Protein AF-A0A941P6P6-F1 (afdb_monomer_lite)

Structure (mmCIF, N/CA/C/O backbone):
data_AF-A0A941P6P6-F1
#
_entry.id   AF-A0A941P6P6-F1
#
loop_
_atom_site.group_PDB
_atom_site.id
_atom_site.type_symbol
_atom_site.label_atom_id
_atom_site.label_alt_id
_atom_site.label_comp_id
_atom_site.label_asym_id
_atom_site.label_entity_id
_atom_site.label_seq_id
_atom_site.pdbx_PDB_ins_code
_atom_site.Cartn_x
_atom_site.Cartn_y
_atom_site.Cartn_z
_atom_site.occupancy
_atom_site.B_iso_or_equiv
_atom_site.auth_seq_id
_atom_site.auth_comp_id
_atom_site.auth_asym_id
_atom_site.auth_atom_id
_atom_site.pdbx_PDB_model_num
ATOM 1 N N . GLY A 1 1 ? -7.134 -2.622 6.571 1.00 90.62 1 GLY A N 1
ATOM 2 C CA . GLY A 1 1 ? -7.053 -2.397 5.114 1.00 90.62 1 GLY A CA 1
ATOM 3 C C . GLY A 1 1 ? -6.009 -3.316 4.513 1.00 90.62 1 GLY A C 1
ATOM 4 O O . GLY A 1 1 ? -5.502 -4.190 5.210 1.00 90.62 1 GLY A O 1
ATOM 5 N N . VAL A 1 2 ? -5.675 -3.105 3.247 1.00 94.00 2 VAL A N 1
ATOM 6 C CA . VAL A 1 2 ? -4.710 -3.901 2.485 1.00 94.00 2 VAL A CA 1
ATOM 7 C C . VAL A 1 2 ? -3.628 -2.984 1.916 1.00 94.00 2 VAL A C 1
ATOM 9 O O . VAL A 1 2 ? -3.941 -1.900 1.432 1.00 94.00 2 VAL A O 1
ATOM 12 N N . ALA A 1 3 ? -2.370 -3.415 1.957 1.00 94.94 3 ALA A N 1
ATOM 13 C CA . ALA A 1 3 ? -1.261 -2.761 1.272 1.00 94.94 3 ALA A CA 1
ATOM 14 C C . ALA A 1 3 ? -0.724 -3.674 0.163 1.00 94.94 3 ALA A C 1
ATOM 16 O O . ALA A 1 3 ? -0.261 -4.788 0.423 1.00 94.94 3 ALA A O 1
ATOM 17 N N . PHE A 1 4 ? -0.770 -3.186 -1.073 1.00 95.19 4 PHE A N 1
ATOM 18 C CA . PHE A 1 4 ? -0.190 -3.841 -2.235 1.00 95.19 4 PHE A CA 1
ATOM 19 C C . PHE A 1 4 ? 1.178 -3.239 -2.553 1.00 95.19 4 PHE A C 1
ATOM 21 O O . PHE A 1 4 ? 1.288 -2.041 -2.802 1.00 95.19 4 PHE A O 1
ATOM 28 N N . PHE A 1 5 ? 2.207 -4.079 -2.588 1.00 95.69 5 PHE A N 1
ATOM 29 C CA . PHE A 1 5 ? 3.571 -3.730 -2.977 1.00 95.69 5 PHE A CA 1
ATOM 30 C C . PHE A 1 5 ? 3.807 -4.205 -4.403 1.00 95.69 5 PHE A C 1
ATOM 32 O O . PHE A 1 5 ? 3.701 -5.402 -4.678 1.00 95.69 5 PHE A O 1
ATOM 39 N N . VAL A 1 6 ? 4.088 -3.279 -5.313 1.00 95.44 6 VAL A N 1
ATOM 40 C CA . VAL A 1 6 ? 4.122 -3.570 -6.746 1.00 95.44 6 VAL A CA 1
ATOM 41 C C . VAL A 1 6 ? 5.555 -3.749 -7.235 1.00 95.44 6 VAL A C 1
ATOM 43 O O . VAL A 1 6 ? 6.384 -2.858 -7.086 1.00 95.44 6 VAL A O 1
ATOM 46 N N . GLY A 1 7 ? 5.823 -4.898 -7.852 1.00 93.12 7 GLY A N 1
ATOM 47 C CA . GLY A 1 7 ? 7.110 -5.279 -8.418 1.00 93.12 7 GLY A CA 1
ATOM 48 C C . GLY A 1 7 ? 8.173 -5.501 -7.345 1.00 93.12 7 GLY A C 1
ATOM 49 O O . GLY A 1 7 ? 8.108 -6.486 -6.607 1.00 93.12 7 GLY A O 1
ATOM 50 N N . THR A 1 8 ? 9.164 -4.616 -7.282 1.00 86.75 8 THR A N 1
ATOM 51 C CA . THR A 1 8 ? 10.347 -4.781 -6.433 1.00 86.75 8 THR A CA 1
ATOM 52 C C . THR A 1 8 ? 9.986 -4.716 -4.940 1.00 86.75 8 THR A C 1
ATOM 54 O O . THR A 1 8 ? 9.508 -3.683 -4.460 1.00 86.75 8 THR A O 1
ATOM 57 N N . PRO A 1 9 ? 10.225 -5.789 -4.163 1.00 74.25 9 PRO A N 1
ATOM 58 C CA . PRO A 1 9 ? 9.870 -5.827 -2.751 1.00 74.25 9 PRO A CA 1
ATOM 59 C C . PRO A 1 9 ? 10.761 -4.896 -1.919 1.00 74.25 9 PRO A C 1
ATOM 61 O O . PRO A 1 9 ? 11.984 -4.890 -2.053 1.00 74.25 9 PRO A O 1
ATOM 64 N N . ARG A 1 10 ? 10.137 -4.140 -1.010 1.00 86.00 10 ARG A N 1
ATOM 65 C CA . ARG A 1 10 ? 10.803 -3.251 -0.049 1.00 86.00 10 ARG A CA 1
ATOM 66 C C . ARG A 1 10 ? 10.463 -3.651 1.384 1.00 86.00 10 ARG A C 1
ATOM 68 O O . ARG A 1 10 ? 9.393 -3.320 1.894 1.00 86.00 10 ARG A O 1
ATOM 75 N N . SER A 1 11 ? 11.361 -4.410 2.009 1.00 89.81 11 SER A N 1
ATOM 76 C CA . SER A 1 11 ? 11.147 -5.029 3.325 1.00 89.81 11 SER A CA 1
ATOM 77 C C . SER A 1 11 ? 10.927 -4.010 4.447 1.00 89.81 11 SER A C 1
ATOM 79 O O . SER A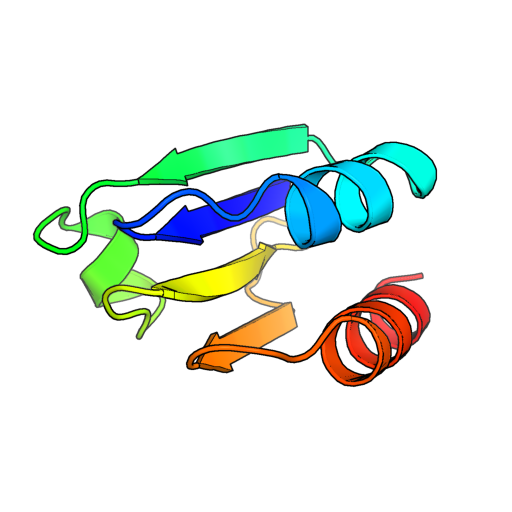 1 11 ? 10.134 -4.256 5.351 1.00 89.81 11 SER A O 1
ATOM 81 N N . ASP A 1 12 ? 11.591 -2.857 4.374 1.00 93.25 12 ASP A N 1
ATOM 82 C CA . ASP A 1 12 ? 11.424 -1.722 5.288 1.00 93.25 12 ASP A CA 1
ATOM 83 C C . ASP A 1 12 ? 9.979 -1.203 5.293 1.00 93.25 12 ASP A C 1
ATOM 85 O O . ASP A 1 12 ? 9.343 -1.097 6.342 1.00 93.25 12 ASP A O 1
ATOM 89 N N . LEU A 1 13 ? 9.424 -0.970 4.106 1.00 94.38 13 LEU A N 1
ATOM 90 C CA . LEU A 1 13 ? 8.057 -0.483 3.938 1.00 94.38 13 LEU A CA 1
ATOM 91 C C . LEU A 1 13 ? 7.006 -1.539 4.316 1.00 94.38 13 LEU A C 1
ATOM 93 O O . LEU A 1 13 ? 5.966 -1.217 4.891 1.00 94.38 13 LEU A O 1
ATOM 97 N N . GLN A 1 14 ? 7.282 -2.815 4.034 1.00 94.12 14 GLN A N 1
ATOM 98 C CA . GLN A 1 14 ? 6.417 -3.923 4.449 1.00 94.12 14 GLN A CA 1
ATOM 99 C C . GLN A 1 14 ? 6.346 -4.049 5.973 1.00 94.12 14 GLN A C 1
ATOM 101 O O . GLN A 1 14 ? 5.263 -4.278 6.511 1.00 94.12 14 GLN A O 1
ATOM 106 N N . MET A 1 15 ? 7.468 -3.868 6.679 1.00 94.25 15 MET A N 1
ATOM 107 C CA . MET A 1 15 ? 7.480 -3.872 8.144 1.00 94.25 15 MET A CA 1
ATOM 108 C C . MET A 1 15 ? 6.611 -2.750 8.721 1.00 94.25 15 MET A C 1
ATOM 110 O O . MET A 1 15 ? 5.822 -3.022 9.624 1.00 94.25 15 MET A O 1
ATOM 114 N N . LEU A 1 16 ? 6.683 -1.535 8.164 1.00 93.88 16 LEU A N 1
ATOM 115 C CA . LEU A 1 16 ? 5.829 -0.415 8.582 1.00 93.88 16 LEU A CA 1
ATOM 116 C C . LEU A 1 16 ? 4.340 -0.714 8.381 1.00 93.88 16 LEU A C 1
ATOM 118 O O . LEU A 1 16 ? 3.551 -0.595 9.317 1.00 93.88 16 LEU A O 1
ATOM 122 N N . ALA A 1 17 ? 3.954 -1.175 7.189 1.00 93.06 17 ALA A N 1
ATOM 123 C CA . ALA A 1 17 ? 2.564 -1.525 6.902 1.00 93.06 17 ALA A CA 1
ATOM 124 C C . ALA A 1 17 ? 2.056 -2.691 7.778 1.00 93.06 17 ALA A C 1
ATOM 126 O O . ALA A 1 17 ? 0.889 -2.715 8.173 1.00 93.06 17 ALA A O 1
ATOM 127 N N . ARG A 1 18 ? 2.928 -3.643 8.138 1.00 94.06 18 ARG A N 1
ATOM 128 C CA . ARG A 1 18 ? 2.584 -4.745 9.048 1.00 94.06 18 ARG A CA 1
ATOM 129 C C . ARG A 1 18 ? 2.427 -4.290 10.493 1.00 94.06 18 ARG A C 1
ATOM 131 O O . ARG A 1 18 ? 1.549 -4.803 11.181 1.00 94.06 18 ARG A O 1
ATOM 138 N N . ALA A 1 19 ? 3.253 -3.347 10.947 1.00 93.06 19 ALA A N 1
ATOM 139 C CA . ALA A 1 19 ? 3.203 -2.816 12.308 1.00 93.06 19 ALA A CA 1
ATOM 140 C C . ALA A 1 19 ? 1.855 -2.144 12.619 1.00 93.06 19 ALA A C 1
ATOM 142 O O . ALA A 1 19 ? 1.376 -2.228 13.745 1.00 93.06 19 ALA A O 1
ATOM 143 N N . VAL A 1 20 ? 1.207 -1.559 11.607 1.00 90.62 20 VAL A N 1
ATOM 144 C CA . VAL A 1 20 ? -0.140 -0.971 11.714 1.00 90.62 20 VAL A CA 1
ATOM 145 C C . VAL A 1 20 ? -1.274 -1.960 11.390 1.00 90.62 20 VAL A C 1
ATOM 147 O O . VAL A 1 20 ? -2.433 -1.568 11.283 1.00 90.62 20 VAL A O 1
ATOM 150 N N . GLY A 1 21 ? -0.962 -3.249 11.220 1.00 91.62 21 GLY A N 1
ATOM 151 C CA . GLY A 1 21 ? -1.956 -4.313 11.063 1.00 91.62 21 GLY A CA 1
ATOM 152 C C . GLY A 1 21 ? -2.586 -4.440 9.671 1.00 91.62 21 GLY A C 1
ATOM 153 O O . GLY A 1 21 ? -3.653 -5.043 9.547 1.00 91.62 21 GLY A O 1
ATOM 154 N N . LEU A 1 22 ? -1.972 -3.899 8.611 1.00 92.44 22 LEU A N 1
ATOM 155 C CA . LEU A 1 22 ? -2.461 -4.115 7.244 1.00 92.44 22 LEU A CA 1
ATOM 156 C C . LEU A 1 22 ? -2.108 -5.513 6.728 1.00 92.44 22 LEU A C 1
ATOM 158 O O . LEU A 1 22 ? -1.024 -6.045 6.982 1.00 92.44 22 LEU A O 1
ATOM 162 N N . SER A 1 23 ? -3.005 -6.085 5.924 1.00 94.06 23 SER A N 1
ATOM 163 C CA . SER A 1 23 ? -2.686 -7.263 5.117 1.00 94.06 23 SER A CA 1
ATOM 164 C C . SER A 1 23 ? -1.748 -6.858 3.983 1.00 94.06 23 SER A C 1
ATOM 166 O O . SER A 1 23 ? -2.045 -5.928 3.234 1.00 94.06 23 SER A O 1
ATOM 168 N N . LEU A 1 24 ? -0.615 -7.546 3.858 1.00 94.69 24 LEU A N 1
ATOM 169 C CA . LEU A 1 24 ? 0.389 -7.266 2.835 1.00 94.69 24 LEU A CA 1
ATOM 170 C C . LEU A 1 24 ? 0.217 -8.215 1.653 1.00 94.69 24 LEU A C 1
ATOM 172 O O . LEU A 1 24 ? 0.153 -9.429 1.841 1.00 94.69 24 LEU A O 1
ATOM 176 N N . HIS A 1 25 ? 0.233 -7.672 0.442 1.00 94.81 25 HIS A N 1
ATOM 177 C CA . HIS A 1 25 ? 0.267 -8.461 -0.784 1.00 94.81 25 HIS A CA 1
ATOM 178 C C . HIS A 1 25 ? 1.313 -7.911 -1.745 1.00 94.81 25 HIS A C 1
ATOM 180 O O . HIS A 1 25 ? 1.456 -6.701 -1.901 1.00 94.81 25 HIS A O 1
ATOM 186 N N . SER A 1 26 ? 2.019 -8.806 -2.427 1.00 94.38 26 SER A N 1
ATOM 187 C CA . SER A 1 26 ? 2.887 -8.444 -3.544 1.00 94.38 26 SER A CA 1
ATOM 188 C C . SER A 1 26 ? 2.125 -8.599 -4.857 1.00 94.38 26 SER A C 1
ATOM 190 O O . SER A 1 26 ? 1.430 -9.594 -5.058 1.00 94.38 26 SER A O 1
ATOM 192 N N . LEU A 1 27 ? 2.258 -7.624 -5.750 1.00 93.75 27 LEU A N 1
ATOM 193 C CA . LEU A 1 27 ? 1.707 -7.660 -7.103 1.00 93.75 27 LEU A CA 1
ATOM 194 C C . LEU A 1 27 ? 2.836 -7.524 -8.116 1.00 93.75 27 LEU A C 1
ATOM 196 O O . LEU A 1 27 ? 3.731 -6.707 -7.932 1.00 93.75 27 LEU A O 1
ATOM 200 N N . ALA A 1 28 ? 2.775 -8.269 -9.216 1.00 94.06 28 ALA A N 1
ATOM 201 C CA . ALA A 1 28 ? 3.643 -7.999 -10.356 1.00 94.06 28 ALA A CA 1
ATOM 202 C C . ALA A 1 28 ? 3.278 -6.642 -10.991 1.00 94.06 28 ALA A C 1
ATOM 204 O O . ALA A 1 28 ? 2.109 -6.251 -11.000 1.00 94.0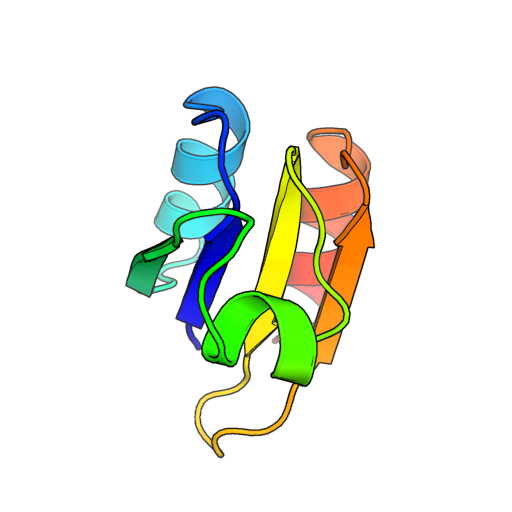6 28 ALA A O 1
ATOM 205 N N . ALA A 1 29 ? 4.267 -5.915 -11.518 1.00 91.31 29 ALA A N 1
ATOM 206 C CA . ALA A 1 29 ? 4.059 -4.575 -12.079 1.00 91.31 29 ALA A CA 1
ATOM 207 C C . ALA A 1 29 ? 3.183 -4.561 -13.347 1.00 91.31 29 ALA A C 1
ATOM 209 O O . ALA A 1 29 ? 2.549 -3.555 -13.657 1.00 91.31 29 ALA A O 1
ATOM 210 N N . ASP A 1 30 ? 3.114 -5.679 -14.065 1.00 91.75 30 ASP A N 1
ATOM 211 C CA . ASP A 1 30 ? 2.301 -5.886 -15.266 1.00 91.75 30 ASP A CA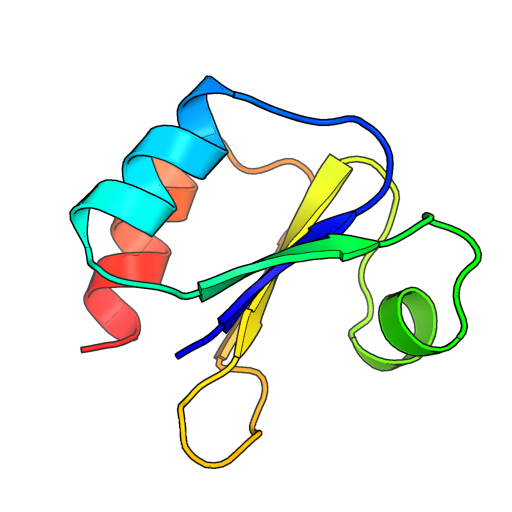 1
ATOM 212 C C . ASP A 1 30 ? 0.892 -6.439 -14.968 1.00 91.75 30 ASP A C 1
ATOM 214 O O . ASP A 1 30 ? 0.024 -6.478 -15.857 1.00 91.75 30 ASP A O 1
ATOM 218 N N . ALA A 1 31 ? 0.628 -6.810 -13.710 1.00 93.94 31 ALA A N 1
ATOM 219 C CA . ALA A 1 31 ? -0.654 -7.341 -13.279 1.00 93.94 31 ALA A CA 1
ATOM 220 C C . ALA A 1 31 ? -1.792 -6.356 -13.589 1.00 93.94 31 ALA A C 1
ATOM 222 O O . ALA A 1 31 ? -1.680 -5.143 -13.394 1.00 93.94 31 ALA A O 1
ATOM 223 N N . SER A 1 32 ? -2.939 -6.886 -14.027 1.00 95.19 32 SER A N 1
ATOM 224 C CA . SER A 1 32 ? -4.122 -6.062 -14.320 1.00 95.19 32 SER A CA 1
ATOM 225 C C . SER A 1 32 ? -4.568 -5.239 -13.109 1.00 95.19 32 SER A C 1
ATOM 227 O O . SER A 1 32 ? -5.037 -4.115 -13.271 1.00 95.19 32 SER A O 1
ATOM 229 N N . LEU A 1 33 ? -4.390 -5.778 -11.898 1.00 92.81 33 LEU A N 1
ATOM 230 C CA . LEU A 1 33 ? -4.706 -5.071 -10.662 1.00 92.81 33 LEU A CA 1
ATOM 231 C C . LEU A 1 33 ? -3.753 -3.892 -10.412 1.00 92.81 33 LEU A C 1
ATOM 233 O O . LEU A 1 33 ? -4.224 -2.821 -10.054 1.00 92.81 33 LEU A O 1
ATOM 237 N N . ALA A 1 34 ? -2.447 -4.032 -10.669 1.00 93.50 34 ALA A N 1
ATOM 238 C CA . ALA A 1 34 ? -1.502 -2.917 -10.544 1.00 93.50 34 ALA A CA 1
ATOM 239 C C . ALA A 1 34 ? -1.885 -1.758 -11.482 1.00 93.50 34 ALA A C 1
ATOM 241 O O . ALA A 1 34 ? -1.969 -0.610 -11.048 1.00 93.50 34 ALA A O 1
ATOM 24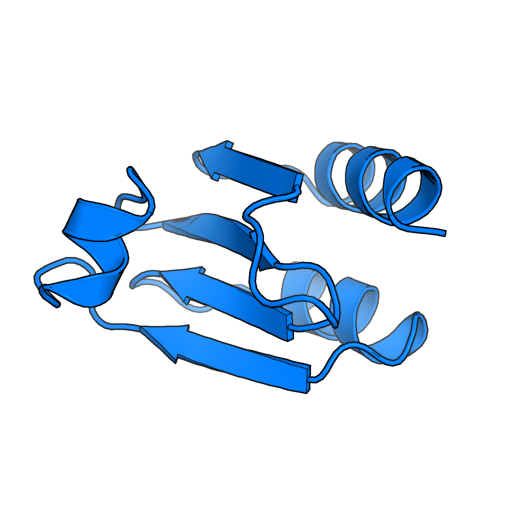2 N N . ARG A 1 35 ? -2.250 -2.077 -12.733 1.00 93.38 35 ARG A N 1
ATOM 243 C CA . ARG A 1 35 ? -2.775 -1.100 -13.704 1.00 93.38 35 ARG A CA 1
ATOM 244 C C . ARG A 1 35 ? -4.074 -0.441 -13.240 1.00 93.38 35 ARG A C 1
ATOM 246 O O . ARG A 1 35 ? -4.202 0.772 -13.360 1.00 93.38 35 ARG A O 1
ATOM 253 N N . HIS A 1 36 ? -5.012 -1.217 -12.698 1.00 93.69 36 HIS A N 1
ATOM 254 C CA . HIS A 1 36 ? -6.274 -0.696 -12.169 1.00 93.69 36 HIS A CA 1
ATOM 255 C C . HIS A 1 36 ? -6.063 0.274 -10.996 1.00 93.69 36 HIS A C 1
ATOM 257 O O . HIS A 1 36 ? -6.733 1.297 -10.919 1.00 93.69 36 HIS A O 1
ATOM 263 N N . LEU A 1 37 ? -5.095 -0.016 -10.123 1.00 92.25 37 LEU A N 1
ATOM 264 C CA . LEU A 1 37 ? -4.738 0.830 -8.981 1.00 92.25 37 LEU A CA 1
ATOM 265 C C . LEU A 1 37 ? -3.886 2.053 -9.375 1.00 92.25 37 LEU A C 1
ATOM 267 O O . LEU A 1 37 ? -3.555 2.861 -8.511 1.00 92.25 37 LEU A O 1
ATOM 271 N N . GLY A 1 38 ? -3.495 2.187 -10.649 1.00 92.50 38 GLY A N 1
ATOM 272 C CA . GLY A 1 38 ? -2.572 3.231 -11.108 1.00 92.50 38 GLY A CA 1
ATOM 273 C C . GLY A 1 38 ? -1.134 3.057 -10.600 1.00 92.50 38 GLY A C 1
ATOM 274 O O . GLY A 1 38 ? -0.345 4.001 -10.644 1.00 92.50 38 GLY A O 1
ATOM 275 N N . ALA A 1 39 ? -0.785 1.863 -10.121 1.00 93.94 39 ALA A N 1
ATOM 276 C CA . ALA A 1 39 ? 0.491 1.557 -9.495 1.00 93.94 39 ALA A CA 1
ATOM 277 C C . ALA A 1 39 ? 1.509 1.022 -10.515 1.00 93.94 39 ALA A C 1
ATOM 279 O O . ALA A 1 39 ? 1.177 0.248 -11.414 1.00 93.94 39 ALA A O 1
ATOM 280 N N . LYS A 1 40 ? 2.771 1.428 -10.362 1.00 94.12 40 LYS A N 1
ATOM 281 C CA . LYS A 1 40 ? 3.917 0.979 -11.173 1.00 94.12 40 LYS A CA 1
ATOM 282 C C . LYS A 1 40 ? 4.907 0.202 -10.309 1.00 94.12 40 LYS A C 1
ATOM 284 O O . LYS A 1 40 ? 4.754 0.162 -9.091 1.00 94.12 40 LYS A O 1
ATOM 289 N N . ASP A 1 41 ? 5.937 -0.374 -10.922 1.00 94.69 41 ASP A N 1
ATOM 290 C CA . ASP A 1 41 ? 7.045 -0.982 -10.176 1.00 94.69 41 ASP A CA 1
ATOM 291 C C . ASP A 1 41 ? 7.586 -0.030 -9.089 1.00 94.69 41 ASP A C 1
ATOM 293 O O . ASP A 1 41 ? 7.729 1.175 -9.309 1.00 94.69 41 ASP A O 1
ATOM 297 N N . GLY A 1 42 ? 7.794 -0.568 -7.888 1.00 93.50 42 GLY A N 1
ATOM 298 C CA . GLY A 1 42 ? 8.190 0.163 -6.687 1.00 93.50 42 GLY A CA 1
ATOM 299 C C . GLY A 1 42 ? 7.066 0.937 -5.988 1.00 93.50 42 GLY A C 1
ATOM 300 O O . GLY A 1 42 ? 7.324 1.584 -4.975 1.00 93.50 42 GLY A O 1
ATOM 301 N N . SER A 1 43 ? 5.829 0.907 -6.490 1.00 95.25 43 SER A N 1
ATOM 302 C CA . SER A 1 43 ? 4.701 1.605 -5.856 1.00 95.25 43 SER A CA 1
ATOM 303 C C . SER A 1 43 ? 4.114 0.821 -4.681 1.00 95.25 43 SER A C 1
ATOM 305 O O . SER A 1 43 ? 4.160 -0.411 -4.644 1.00 95.25 43 SER A O 1
ATOM 307 N N . VAL A 1 44 ? 3.491 1.550 -3.755 1.00 95.94 44 VAL A N 1
ATOM 308 C CA . VAL A 1 44 ? 2.663 0.990 -2.682 1.00 95.94 44 VAL A CA 1
ATOM 309 C C . VAL A 1 44 ? 1.247 1.534 -2.822 1.00 95.94 44 VAL A C 1
ATOM 311 O O . VAL A 1 44 ? 1.037 2.745 -2.769 1.00 95.94 44 VAL A O 1
ATOM 314 N N . ALA A 1 45 ? 0.274 0.644 -3.002 1.00 95.44 45 ALA A N 1
ATOM 315 C CA . ALA A 1 45 ? -1.140 0.997 -3.045 1.00 95.44 45 ALA A CA 1
ATOM 316 C C . ALA A 1 45 ? -1.832 0.574 -1.746 1.00 95.44 45 ALA A C 1
ATOM 318 O O . ALA A 1 45 ? -1.755 -0.579 -1.324 1.00 95.44 45 ALA A O 1
ATOM 319 N N . LEU A 1 46 ? -2.511 1.523 -1.118 1.00 95.25 46 LEU A N 1
ATOM 320 C CA . LEU A 1 46 ? -3.198 1.392 0.155 1.00 95.25 46 LEU A CA 1
ATOM 321 C C . LEU A 1 46 ? -4.704 1.343 -0.093 1.00 95.25 46 LEU A C 1
ATOM 323 O O . LEU A 1 46 ? -5.276 2.274 -0.656 1.00 95.25 46 LEU A O 1
ATOM 327 N N . VAL A 1 47 ? -5.348 0.260 0.329 1.00 94.25 47 VAL A N 1
ATOM 328 C CA . VAL A 1 47 ? -6.777 0.001 0.120 1.00 94.25 47 VAL A CA 1
ATOM 329 C C . VAL A 1 47 ? -7.482 -0.122 1.470 1.00 94.25 47 VAL A C 1
ATOM 331 O O . VAL A 1 47 ? -7.042 -0.843 2.372 1.00 94.25 47 VAL A O 1
ATOM 334 N N . ARG A 1 48 ? -8.588 0.603 1.630 1.00 92.31 48 ARG A N 1
ATOM 335 C CA . ARG A 1 48 ? -9.423 0.589 2.836 1.00 92.31 48 ARG A CA 1
ATOM 336 C C . ARG A 1 48 ? -10.223 -0.720 2.941 1.00 92.31 48 ARG A C 1
ATOM 338 O O . ARG A 1 48 ? -10.363 -1.442 1.956 1.00 92.31 48 ARG A O 1
ATOM 345 N N . PRO A 1 49 ? -10.742 -1.072 4.133 1.00 90.00 49 PRO A N 1
ATOM 346 C CA . PRO A 1 49 ? -11.558 -2.280 4.311 1.00 90.00 49 PRO A CA 1
ATOM 347 C C . PRO A 1 49 ? -12.819 -2.340 3.431 1.00 90.00 49 PRO A C 1
ATOM 349 O O . PRO A 1 49 ? -13.313 -3.428 3.167 1.00 90.00 49 PRO A O 1
ATOM 352 N N . ASP A 1 50 ? -13.318 -1.194 2.961 1.00 92.12 50 ASP A N 1
ATOM 353 C CA . ASP A 1 50 ? -14.460 -1.061 2.044 1.00 92.12 50 ASP A CA 1
ATOM 354 C C . ASP A 1 50 ? -14.083 -1.247 0.559 1.00 92.12 50 ASP A C 1
ATOM 356 O O . ASP A 1 50 ? -14.890 -0.964 -0.322 1.00 92.12 50 ASP A O 1
ATOM 360 N N . ALA A 1 51 ? -12.868 -1.736 0.284 1.00 89.00 51 ALA A N 1
ATOM 361 C CA . ALA A 1 51 ? -12.305 -1.973 -1.046 1.00 89.00 51 ALA A CA 1
ATOM 362 C C . ALA A 1 51 ? -12.059 -0.711 -1.896 1.00 89.00 51 ALA A C 1
ATOM 364 O O . ALA A 1 51 ? -11.784 -0.824 -3.091 1.00 89.00 51 ALA A O 1
ATOM 365 N N . TYR A 1 52 ? -12.071 0.481 -1.292 1.00 91.25 52 TYR A N 1
ATOM 366 C CA . TYR A 1 52 ? -11.675 1.713 -1.974 1.00 91.25 52 TYR A CA 1
ATOM 367 C C . TYR A 1 52 ? -10.180 2.004 -1.813 1.00 91.25 52 TYR A C 1
ATOM 369 O O . TYR A 1 52 ? -9.596 1.828 -0.740 1.00 91.25 52 TYR A O 1
ATOM 377 N N . LEU A 1 53 ? -9.557 2.489 -2.889 1.00 93.56 53 LEU A N 1
ATOM 378 C CA . LEU A 1 53 ? -8.178 2.971 -2.874 1.00 93.56 53 LEU A CA 1
ATOM 379 C C . LEU A 1 53 ? -8.088 4.240 -2.013 1.00 93.56 53 LEU A C 1
ATOM 381 O O . LEU A 1 53 ? -8.730 5.240 -2.321 1.00 93.56 53 LEU A O 1
ATOM 385 N N .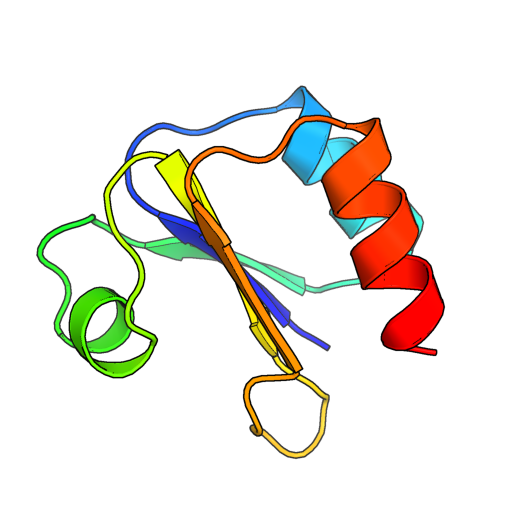 ALA A 1 54 ? -7.285 4.201 -0.952 1.00 94.06 54 ALA A N 1
ATOM 386 C CA . ALA A 1 54 ? -6.975 5.370 -0.130 1.00 94.06 54 ALA A CA 1
ATOM 387 C C . ALA A 1 54 ? -5.816 6.177 -0.712 1.00 94.06 54 ALA A C 1
ATOM 389 O O . ALA A 1 54 ? -5.888 7.399 -0.791 1.00 94.06 54 ALA A O 1
ATOM 390 N N . ALA A 1 55 ? -4.747 5.496 -1.127 1.00 94.56 55 ALA A N 1
ATOM 391 C CA . ALA A 1 55 ? -3.574 6.143 -1.697 1.00 94.56 55 ALA A CA 1
ATOM 392 C C . ALA A 1 55 ? -2.817 5.195 -2.626 1.00 94.56 55 ALA A C 1
ATOM 394 O O . ALA A 1 55 ? -2.756 3.990 -2.390 1.00 94.56 55 ALA A O 1
ATOM 395 N N . CYS A 1 56 ? -2.187 5.752 -3.655 1.00 94.88 56 CYS A N 1
ATOM 396 C CA . CYS A 1 56 ? -1.196 5.058 -4.468 1.00 94.88 56 CYS A CA 1
ATOM 397 C C . CYS A 1 56 ? 0.078 5.899 -4.482 1.00 94.88 56 CYS A C 1
ATOM 399 O O . CYS A 1 56 ? 0.110 6.988 -5.052 1.00 94.88 56 CYS A O 1
ATOM 401 N N . LEU A 1 57 ? 1.115 5.398 -3.820 1.00 94.88 57 LEU A N 1
ATOM 402 C CA . LEU A 1 57 ? 2.375 6.097 -3.628 1.00 94.88 57 LEU A CA 1
ATOM 403 C C . LEU A 1 57 ? 3.423 5.520 -4.590 1.00 94.88 57 LEU A C 1
ATOM 405 O O . LEU A 1 57 ? 3.747 4.335 -4.474 1.00 94.88 57 LEU A O 1
ATOM 409 N N . PRO A 1 58 ? 3.964 6.307 -5.535 1.00 94.19 58 PRO A N 1
ATOM 410 C CA . PRO A 1 58 ? 5.048 5.856 -6.397 1.00 94.19 58 PRO A CA 1
ATOM 411 C C . PRO A 1 58 ? 6.381 5.919 -5.642 1.00 94.19 58 PRO A C 1
ATOM 413 O O . PRO A 1 58 ? 6.818 7.001 -5.264 1.00 94.19 58 PRO A O 1
ATOM 416 N N . MET A 1 59 ? 7.030 4.767 -5.436 1.00 93.00 59 MET A N 1
ATOM 417 C CA . MET A 1 59 ? 8.334 4.656 -4.759 1.00 93.00 59 MET A CA 1
ATOM 418 C C . MET A 1 59 ? 8.428 5.448 -3.434 1.00 93.00 59 MET A C 1
ATOM 420 O O . MET A 1 59 ? 9.339 6.265 -3.283 1.00 93.00 59 MET A O 1
ATOM 424 N N . PRO A 1 60 ? 7.511 5.238 -2.468 1.00 95.12 60 PRO A N 1
ATOM 425 C CA . PRO A 1 60 ? 7.488 6.037 -1.249 1.00 95.12 60 PRO A CA 1
ATOM 426 C C . PRO A 1 60 ? 8.733 5.824 -0.388 1.00 95.12 60 PRO A C 1
ATOM 428 O O . PRO A 1 60 ? 9.299 4.728 -0.318 1.00 95.12 60 PRO A O 1
ATOM 431 N N . THR A 1 61 ? 9.117 6.875 0.331 1.00 95.25 61 THR A N 1
ATOM 432 C CA . THR A 1 61 ? 10.004 6.752 1.489 1.00 95.25 61 THR A CA 1
ATOM 433 C C . THR A 1 61 ? 9.244 6.173 2.694 1.00 95.25 61 THR A C 1
ATOM 435 O O . THR A 1 61 ? 8.009 6.220 2.724 1.00 95.25 61 THR A O 1
ATOM 438 N N . PRO A 1 62 ? 9.952 5.643 3.711 1.00 95.06 62 PRO A N 1
ATOM 439 C CA . PRO A 1 62 ? 9.342 5.221 4.973 1.00 95.06 62 PRO A CA 1
ATOM 440 C C . PRO A 1 62 ? 8.436 6.289 5.603 1.00 95.06 62 PRO A C 1
ATOM 442 O O . PRO A 1 62 ? 7.300 5.984 5.956 1.00 95.06 62 PRO A O 1
ATOM 445 N N . ASP A 1 63 ? 8.890 7.545 5.643 1.00 94.69 63 ASP A N 1
ATOM 446 C CA . ASP A 1 63 ? 8.130 8.661 6.223 1.00 94.69 63 ASP A CA 1
ATOM 447 C C . ASP A 1 63 ? 6.853 8.971 5.430 1.00 94.69 63 ASP A C 1
ATOM 449 O O . ASP A 1 63 ? 5.791 9.192 6.007 1.00 94.69 63 ASP A O 1
ATOM 453 N N . GLN A 1 64 ? 6.927 8.944 4.093 1.00 95.31 64 GLN A N 1
ATOM 454 C CA . GLN A 1 64 ? 5.761 9.155 3.228 1.00 95.31 64 GLN A CA 1
ATOM 455 C C . GLN A 1 64 ? 4.728 8.041 3.390 1.00 95.31 64 GLN A C 1
ATOM 457 O O . GLN A 1 64 ? 3.525 8.305 3.399 1.00 95.31 64 GLN A O 1
ATOM 462 N N . LEU A 1 65 ? 5.188 6.793 3.523 1.00 95.06 65 LEU A N 1
ATOM 463 C CA . LEU A 1 65 ? 4.298 5.681 3.816 1.00 95.06 65 LEU A CA 1
ATOM 464 C C . LEU A 1 65 ? 3.664 5.856 5.197 1.00 95.06 65 LEU A C 1
ATOM 466 O O . LEU A 1 65 ? 2.454 5.714 5.309 1.00 95.06 65 LEU A O 1
ATOM 470 N N . GLN A 1 66 ? 4.440 6.210 6.223 1.00 94.50 66 GLN A N 1
ATOM 471 C CA . GLN A 1 66 ? 3.922 6.440 7.570 1.00 94.50 66 GLN A CA 1
ATOM 472 C C . GLN A 1 66 ? 2.828 7.518 7.588 1.00 94.50 66 GLN A C 1
ATOM 474 O O . GLN A 1 66 ? 1.744 7.262 8.105 1.00 94.50 66 GLN A O 1
ATOM 479 N N . GLN A 1 67 ? 3.053 8.659 6.934 1.00 93.94 67 GLN A N 1
ATOM 480 C CA . GLN A 1 67 ? 2.039 9.713 6.802 1.00 93.94 67 GLN A CA 1
ATOM 481 C C . GLN A 1 67 ? 0.762 9.220 6.104 1.00 93.94 67 GLN A C 1
ATOM 483 O O . GLN A 1 67 ? -0.347 9.560 6.506 1.00 93.94 67 GLN A O 1
ATOM 488 N N . ALA A 1 68 ? 0.888 8.391 5.066 1.00 93.75 68 ALA A N 1
ATOM 489 C CA . ALA A 1 68 ? -0.271 7.825 4.377 1.00 93.75 68 ALA A CA 1
ATOM 490 C C . ALA A 1 68 ? -1.005 6.746 5.197 1.00 93.75 68 ALA A C 1
ATOM 492 O O . ALA A 1 68 ? -2.187 6.496 4.973 1.00 93.75 68 ALA A O 1
ATOM 493 N N . LEU A 1 69 ? -0.324 6.090 6.137 1.00 91.94 69 LEU A N 1
ATOM 494 C CA . LEU A 1 69 ? -0.946 5.144 7.064 1.00 91.94 69 LEU A CA 1
ATOM 495 C C . LEU A 1 69 ? -1.743 5.867 8.158 1.00 91.94 69 LEU A C 1
ATOM 497 O O . LEU A 1 69 ? -2.777 5.359 8.583 1.00 91.94 69 LEU A O 1
ATOM 501 N N . GLU A 1 70 ? -1.305 7.055 8.576 1.00 89.19 70 GLU A N 1
ATOM 502 C CA . GLU A 1 70 ? -2.027 7.896 9.541 1.00 89.19 70 GLU A CA 1
ATOM 503 C C . GLU A 1 70 ? -3.361 8.414 8.979 1.00 89.19 70 GLU A C 1
ATOM 505 O O . GLU A 1 70 ? -4.326 8.542 9.723 1.00 89.19 70 GLU A O 1
ATOM 510 N N . THR A 1 71 ? -3.458 8.643 7.663 1.00 80.69 71 THR A N 1
ATOM 511 C CA . THR A 1 71 ? -4.716 9.049 6.998 1.00 80.69 71 THR A CA 1
ATOM 512 C C . THR A 1 71 ? -5.670 7.886 6.709 1.00 80.69 71 THR A C 1
ATOM 514 O O . THR A 1 71 ? -6.794 8.099 6.255 1.00 80.69 71 THR A O 1
ATOM 517 N N . LEU A 1 72 ? -5.219 6.652 6.944 1.00 76.50 72 LEU A N 1
ATOM 518 C CA . LEU A 1 72 ? -5.978 5.419 6.736 1.00 76.50 72 LEU A CA 1
ATOM 519 C C . LEU A 1 72 ? -6.772 4.975 7.980 1.00 76.50 72 LEU A C 1
ATOM 521 O O . LEU A 1 72 ? -7.589 4.055 7.852 1.00 76.50 72 LEU A O 1
ATOM 525 N N . GLN A 1 73 ? -6.482 5.565 9.147 1.00 64.06 73 GLN A N 1
ATOM 526 C CA . GLN A 1 73 ? -7.171 5.331 10.425 1.00 64.06 73 GLN A CA 1
ATOM 527 C C . GLN A 1 73 ? -8.489 6.106 10.495 1.00 64.06 73 GLN A C 1
ATOM 529 O O . GLN A 1 73 ? -9.455 5.523 11.038 1.00 64.06 73 GLN A O 1
#

Secondary structure (DSSP, 8-state):
-EEEEESS--HHHHHHHHHTTPEEEEE-TTSHHHHHTT--TT-EEEE-TTS-EEEEESS--HHHHHHHHHTT-

Sequence (73 aa):
GVAFFVGTPRSDLQMLARAVGLSLHSLAADASLARHLGAKDGSVALVRPDAYLAACLPMPTPDQLQQ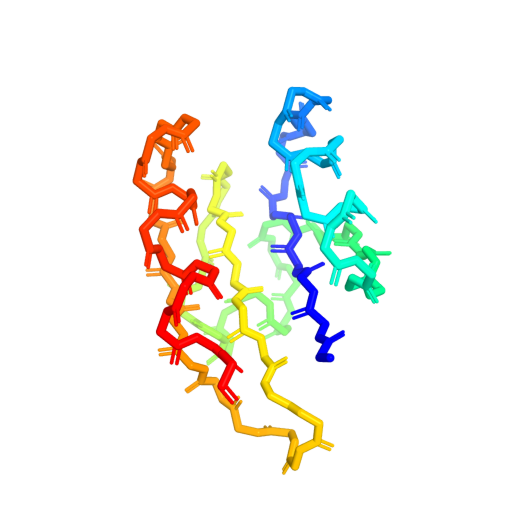ALETLQ

pLDDT: mean 92.3, std 5.05, range [64.06, 95.94]

Radius of gyration: 10.72 Å; chains: 1; bounding box: 26×18×28 Å

Foldseek 3Di:
DAKEQEADDDVLLVVLCVVLPHHYDYHYQPDPVCVVQVHHHLWIWDAAPVRHTQDIGRNDDSVRSNVSVVVND